Protein AF-I2Q8H8-F1 (afdb_monomer)

pLDDT: mean 79.89, std 13.64, range [33.59, 94.5]

Mean predicted aligned error: 16.13 Å

Solvent-accessible surface area (backbone atoms only — not comparable to full-atom values): 8724 Å² total; per-residue (Å²): 120,72,50,45,83,64,41,55,94,92,49,56,33,51,40,45,24,30,50,73,72,61,55,76,55,99,83,54,51,74,68,60,42,40,55,51,26,53,57,53,61,67,36,68,70,50,44,51,54,50,50,54,54,50,49,55,49,51,65,64,44,46,64,55,51,51,53,52,50,52,56,40,68,74,32,85,83,41,91,57,24,69,59,54,49,48,59,49,42,50,71,75,59,61,83,80,82,82,80,82,82,82,83,82,77,83,80,76,79,47,72,69,58,56,48,54,52,49,54,49,50,52,54,50,48,67,71,69,68,75,73,85,83,82,78,84,77,84,78,91,125

Foldseek 3Di:
DVQLVVDDPVAHSLLRVCVVVVHDDPPDDSVVSVVVSVVCCPPPVNVVVVVVVVVVCCVVCVVVVVVVLVVLCVDPPRPCNVVSVVVVCCVVPNPDDDDDDDDDDPPPPPVVNVVVVVVVVVVVCVVPVPDDPPDDDDDDD

Structure (mmCIF, N/CA/C/O backbone):
data_AF-I2Q8H8-F1
#
_entry.id   AF-I2Q8H8-F1
#
loop_
_atom_site.group_PDB
_atom_site.id
_atom_site.type_symbol
_atom_site.label_atom_id
_atom_site.label_alt_id
_atom_site.label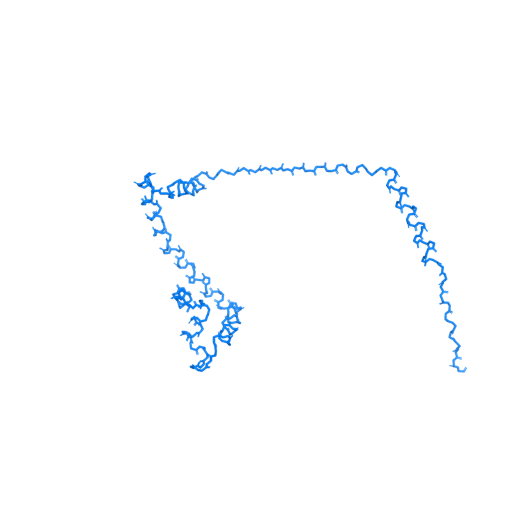_comp_id
_atom_site.label_asym_id
_atom_site.label_entity_id
_atom_site.label_seq_id
_atom_site.pdbx_PDB_ins_code
_atom_site.Cartn_x
_atom_site.Cartn_y
_atom_site.Cartn_z
_atom_site.occupancy
_atom_site.B_iso_or_equiv
_atom_site.auth_seq_id
_atom_site.auth_comp_id
_atom_site.auth_asym_id
_atom_site.auth_atom_id
_atom_site.pdbx_PDB_model_num
ATOM 1 N N . MET A 1 1 ? -13.111 -6.002 11.029 1.00 61.09 1 MET A N 1
ATOM 2 C CA . MET A 1 1 ? -12.040 -5.450 10.164 1.00 61.09 1 MET A CA 1
ATOM 3 C C . MET A 1 1 ? -12.537 -4.581 9.005 1.00 61.09 1 MET A C 1
ATOM 5 O O . MET A 1 1 ? -11.828 -3.649 8.658 1.00 61.09 1 MET A O 1
ATOM 9 N N . HIS A 1 2 ? -13.736 -4.786 8.434 1.00 73.06 2 HIS A N 1
ATOM 10 C CA . HIS A 1 2 ? -14.232 -3.948 7.318 1.00 73.06 2 HIS A CA 1
ATOM 11 C C . HIS A 1 2 ? -14.335 -2.443 7.616 1.00 73.06 2 HIS A C 1
ATOM 13 O O . HIS A 1 2 ? -14.109 -1.636 6.718 1.00 73.06 2 HIS A O 1
ATOM 19 N N . ALA A 1 3 ? -14.602 -2.058 8.869 1.00 78.25 3 ALA A N 1
ATOM 20 C CA . ALA A 1 3 ? -14.698 -0.653 9.266 1.00 78.25 3 ALA A CA 1
ATOM 21 C C . ALA A 1 3 ? -13.411 0.148 8.986 1.00 78.25 3 ALA A C 1
ATOM 23 O O . ALA A 1 3 ? -13.495 1.330 8.673 1.00 78.25 3 ALA A O 1
ATOM 24 N N . LEU A 1 4 ? -12.232 -0.490 9.022 1.00 83.06 4 LEU A N 1
ATOM 25 C CA . LEU A 1 4 ? -10.955 0.176 8.738 1.00 83.06 4 LEU A CA 1
ATOM 26 C C . LEU A 1 4 ? -10.904 0.747 7.310 1.00 83.06 4 LEU A C 1
ATOM 28 O O . LEU A 1 4 ? -10.397 1.844 7.102 1.00 83.06 4 LEU A O 1
ATOM 32 N N . PHE A 1 5 ? -11.471 0.029 6.338 1.00 82.50 5 PHE A N 1
ATOM 33 C CA . PHE A 1 5 ? -11.443 0.398 4.917 1.00 82.5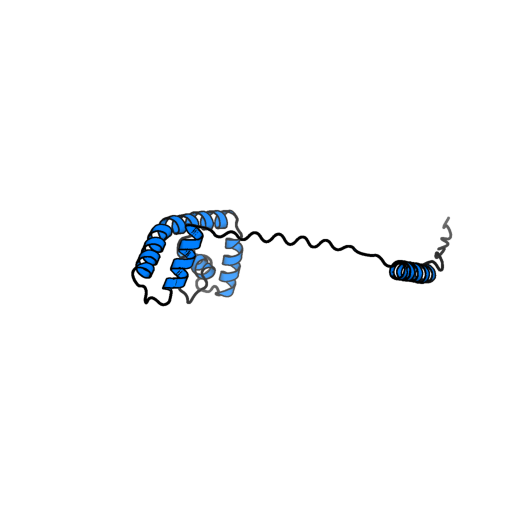0 5 PHE A CA 1
ATOM 34 C C . PHE A 1 5 ? -12.614 1.296 4.491 1.00 82.50 5 PHE A C 1
ATOM 36 O O . PHE A 1 5 ? -12.652 1.761 3.356 1.00 82.50 5 PHE A O 1
ATOM 43 N N . GLN A 1 6 ? -13.572 1.541 5.387 1.00 86.50 6 GLN A N 1
ATOM 44 C CA . GLN A 1 6 ? -14.783 2.331 5.128 1.00 86.50 6 GLN A CA 1
ATOM 45 C C . GLN A 1 6 ? -14.797 3.661 5.890 1.00 86.50 6 GLN A C 1
ATOM 47 O O . GLN A 1 6 ? -15.818 4.346 5.932 1.00 86.50 6 GLN A O 1
ATOM 52 N N . ALA A 1 7 ? -13.679 4.023 6.520 1.00 86.31 7 ALA A N 1
ATOM 53 C CA . ALA A 1 7 ? -13.611 5.215 7.342 1.00 86.31 7 ALA A CA 1
ATOM 54 C C . ALA A 1 7 ? -13.884 6.489 6.516 1.00 86.31 7 ALA A C 1
ATOM 56 O O . ALA A 1 7 ? -13.302 6.673 5.441 1.00 86.31 7 ALA A O 1
ATOM 57 N N . PRO A 1 8 ? -14.749 7.396 7.006 1.00 85.06 8 PRO A N 1
ATOM 58 C CA . PRO A 1 8 ? -15.000 8.663 6.339 1.00 85.06 8 PRO A CA 1
ATOM 59 C C . PRO A 1 8 ? -13.754 9.547 6.404 1.00 85.06 8 PRO A C 1
ATOM 61 O O . PRO A 1 8 ? -13.027 9.543 7.392 1.00 85.06 8 PRO A O 1
ATOM 64 N N . ARG A 1 9 ? -13.545 10.392 5.389 1.00 80.06 9 ARG A N 1
ATOM 65 C CA . ARG A 1 9 ? -12.372 11.286 5.299 1.00 80.06 9 ARG A CA 1
ATOM 66 C C . ARG A 1 9 ? -12.239 12.262 6.482 1.00 80.06 9 ARG A C 1
ATOM 68 O O . ARG A 1 9 ? -11.162 12.801 6.708 1.00 80.06 9 ARG A O 1
ATOM 75 N N . SER A 1 10 ? -13.323 12.496 7.221 1.00 82.38 10 SER A N 1
ATOM 76 C CA . SER A 1 10 ? -13.358 13.352 8.410 1.00 82.38 10 SER A CA 1
ATOM 77 C C . SER A 1 10 ? -12.795 12.695 9.675 1.00 82.38 10 SER A C 1
ATOM 79 O O . SER A 1 10 ? -12.530 13.405 10.643 1.00 82.38 10 SER A O 1
ATOM 81 N N . GLN A 1 11 ? -12.616 11.369 9.706 1.00 81.44 11 GLN A N 1
ATOM 82 C CA . GLN A 1 11 ? -12.122 10.641 10.878 1.00 81.44 11 GLN A CA 1
ATOM 83 C C . GLN A 1 11 ? -10.948 9.730 10.504 1.00 81.44 11 GLN A C 1
ATOM 85 O O . GLN A 1 11 ? -10.911 9.140 9.429 1.00 81.44 11 GLN A O 1
ATOM 90 N N . GLY A 1 12 ? -9.978 9.591 11.412 1.00 85.06 12 GLY A N 1
ATOM 91 C CA . GLY A 1 12 ? -8.872 8.652 11.219 1.00 85.06 12 GLY A CA 1
ATOM 92 C C . GLY A 1 12 ? -9.377 7.208 11.156 1.00 85.06 12 GLY A C 1
ATOM 93 O O . GLY A 1 12 ? -10.216 6.814 11.965 1.00 85.06 12 GLY A O 1
ATOM 94 N N . ALA A 1 13 ? -8.848 6.404 10.231 1.00 87.81 13 ALA A N 1
ATOM 95 C CA . ALA A 1 13 ? -9.334 5.042 9.994 1.00 87.81 13 ALA A CA 1
ATOM 96 C C . ALA A 1 13 ? -9.274 4.145 11.239 1.00 87.81 13 ALA A C 1
ATOM 98 O O . ALA A 1 13 ? -10.240 3.448 11.543 1.00 87.81 13 ALA A O 1
ATOM 99 N N . GLY A 1 14 ? -8.183 4.226 12.008 1.00 87.81 14 GLY A N 1
ATOM 100 C CA . GLY A 1 14 ? -8.048 3.496 13.271 1.00 87.81 14 GLY A CA 1
ATOM 101 C C . GLY A 1 14 ? -9.047 3.957 14.335 1.00 87.81 14 GLY A C 1
ATOM 102 O O . GLY A 1 14 ? -9.620 3.128 15.032 1.00 87.81 14 GLY A O 1
ATOM 103 N N . LEU A 1 15 ? -9.322 5.263 14.411 1.00 90.06 15 LEU A N 1
ATOM 104 C CA . LEU A 1 15 ? -10.302 5.827 15.343 1.00 90.06 15 LEU A CA 1
ATOM 105 C C . LEU A 1 15 ? -11.717 5.338 15.018 1.00 90.06 15 LEU A C 1
ATOM 107 O O . LEU A 1 15 ? -12.453 4.901 15.902 1.00 90.06 15 LEU A O 1
ATOM 111 N N . PHE A 1 16 ? -12.084 5.401 13.738 1.00 89.56 16 PHE A N 1
ATOM 112 C CA . PHE A 1 16 ? -13.377 4.939 13.256 1.00 89.56 16 PHE A CA 1
ATOM 113 C C . PHE A 1 16 ? -13.539 3.432 13.474 1.00 89.56 16 PHE A C 1
ATOM 115 O O . PHE A 1 16 ? -14.563 2.998 13.992 1.00 89.56 16 PHE A O 1
ATOM 122 N N . ALA A 1 17 ? -12.509 2.643 13.158 1.00 89.88 17 ALA A N 1
ATOM 123 C CA . ALA A 1 17 ? -12.516 1.202 13.374 1.00 89.88 17 ALA A CA 1
ATOM 124 C C . ALA A 1 17 ? -12.611 0.834 14.861 1.00 89.88 17 ALA A C 1
ATOM 126 O O . ALA A 1 17 ? -13.397 -0.043 15.208 1.00 89.88 17 ALA A O 1
ATOM 127 N N . ALA A 1 18 ? -11.871 1.519 15.739 1.00 89.75 18 ALA A N 1
ATOM 128 C CA . ALA A 1 18 ? -11.933 1.296 17.181 1.00 89.75 18 ALA A CA 1
ATOM 129 C C . ALA A 1 18 ? -13.327 1.619 17.736 1.00 89.75 18 ALA A C 1
ATOM 131 O O . ALA A 1 18 ? -13.907 0.804 18.450 1.00 89.75 18 ALA A O 1
ATOM 132 N N . ARG A 1 19 ? -13.919 2.749 17.330 1.00 88.38 19 ARG A N 1
ATOM 133 C CA . ARG A 1 19 ? -15.285 3.120 17.721 1.00 88.38 19 ARG A CA 1
ATOM 134 C C . ARG A 1 19 ? -16.324 2.128 17.193 1.00 88.38 19 ARG A C 1
ATOM 136 O O . ARG A 1 19 ? -17.211 1.724 17.935 1.00 88.38 19 ARG A O 1
ATOM 143 N N . ALA A 1 20 ? -16.206 1.713 15.933 1.00 88.44 20 ALA A N 1
ATOM 144 C CA . ALA A 1 20 ? -17.105 0.736 15.321 1.00 88.44 20 ALA A CA 1
ATOM 145 C C . ALA A 1 20 ? -16.980 -0.659 15.955 1.00 88.44 20 ALA A C 1
ATOM 147 O O . ALA A 1 20 ? -17.959 -1.395 16.016 1.00 88.44 20 ALA A O 1
ATOM 148 N N . ALA A 1 21 ? -15.793 -1.015 16.450 1.00 87.44 21 ALA A N 1
ATOM 149 C CA . ALA A 1 21 ? -15.553 -2.244 17.200 1.00 87.44 21 ALA A CA 1
ATOM 150 C C . ALA A 1 21 ? -15.999 -2.157 18.675 1.00 87.44 21 ALA A C 1
ATOM 152 O O . ALA A 1 21 ? -15.856 -3.131 19.406 1.00 87.44 21 ALA A O 1
ATOM 153 N N . GLY A 1 22 ? -16.555 -1.018 19.107 1.00 88.62 22 GLY A N 1
ATOM 154 C CA . GLY A 1 22 ? -17.065 -0.826 20.465 1.00 88.62 22 GLY A CA 1
ATOM 155 C C . GLY A 1 22 ? -15.992 -0.491 21.499 1.00 88.62 22 GLY A C 1
ATOM 156 O O . GLY A 1 22 ? -16.254 -0.593 22.695 1.00 88.62 22 GLY A O 1
ATOM 157 N N . TYR A 1 23 ? -14.789 -0.091 21.074 1.00 84.50 23 TYR A N 1
ATOM 158 C CA . TYR A 1 23 ? -13.777 0.398 22.004 1.00 84.50 23 TYR A CA 1
ATOM 159 C C . TYR A 1 23 ? -14.133 1.805 22.493 1.00 84.50 23 TYR A C 1
ATOM 161 O O . TYR A 1 23 ? -14.474 2.692 21.705 1.00 84.50 23 TYR A O 1
ATOM 169 N N . GLY A 1 24 ? -14.006 1.993 23.809 1.00 80.25 24 GLY A N 1
ATOM 170 C CA . GLY A 1 24 ? -14.308 3.228 24.530 1.00 80.25 24 GLY A CA 1
ATOM 171 C C . GLY A 1 24 ? -15.783 3.418 24.883 1.00 80.25 24 GLY A C 1
ATOM 172 O O . GLY A 1 24 ? -16.658 2.624 24.559 1.00 80.25 24 GLY A O 1
ATOM 173 N N . THR A 1 25 ? -16.047 4.502 25.599 1.00 81.38 25 THR A N 1
ATOM 174 C CA . THR A 1 25 ? -17.379 4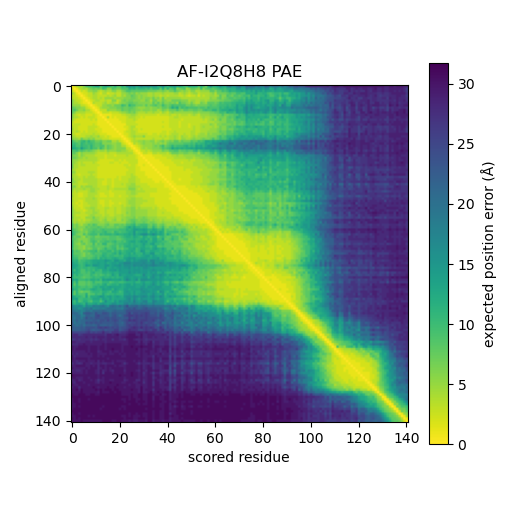.944 26.030 1.00 81.38 25 THR A CA 1
ATOM 175 C C . THR A 1 25 ? -17.849 6.135 25.185 1.00 81.38 25 THR A C 1
ATOM 177 O O . THR A 1 25 ? -17.016 6.805 24.571 1.00 81.38 25 THR A O 1
ATOM 180 N N . PRO A 1 26 ? -19.149 6.493 25.190 1.00 76.00 26 PRO A N 1
ATOM 181 C CA . PRO A 1 26 ? -19.642 7.701 24.511 1.00 76.00 26 PRO A CA 1
ATOM 182 C C . PRO A 1 26 ? -18.957 9.003 24.962 1.00 76.00 26 PRO A C 1
ATOM 184 O O . PRO A 1 26 ? -18.977 9.999 24.248 1.00 76.00 26 PRO A O 1
ATOM 187 N N . THR A 1 27 ? -18.339 8.988 26.144 1.00 82.12 27 THR A N 1
ATOM 188 C CA . THR A 1 27 ? -17.590 10.100 26.740 1.00 82.12 27 THR A CA 1
ATOM 189 C C . THR A 1 27 ? -16.088 10.056 26.450 1.00 82.12 27 THR A C 1
ATOM 191 O O . THR A 1 27 ? -15.365 10.983 26.810 1.00 82.12 27 THR A O 1
ATOM 194 N N . SER A 1 28 ? -15.590 8.983 25.829 1.00 83.38 28 SER A N 1
ATOM 195 C CA . SER A 1 28 ? -14.166 8.824 25.541 1.00 83.38 28 SER A CA 1
ATOM 196 C C . SER A 1 28 ? -13.704 9.834 24.494 1.00 83.38 28 SER A C 1
ATOM 198 O O . SER A 1 28 ? -14.339 10.019 23.454 1.00 83.38 28 SER A O 1
ATOM 200 N N . SER A 1 29 ? -12.569 10.482 24.760 1.00 88.62 29 SER A N 1
ATOM 201 C CA . SER A 1 29 ? -12.002 11.461 23.837 1.00 88.62 29 SER A CA 1
ATOM 202 C C . SER A 1 29 ? -11.445 10.782 22.583 1.00 88.62 29 SER A C 1
ATOM 204 O O . SER A 1 29 ? -11.047 9.616 22.588 1.00 88.62 29 SER A O 1
ATOM 206 N N . ASN A 1 30 ? -11.359 11.532 21.482 1.00 87.31 30 ASN A N 1
ATOM 207 C CA . ASN A 1 30 ? -10.729 11.017 20.264 1.00 87.31 30 ASN A CA 1
ATOM 208 C C . ASN A 1 30 ? -9.247 10.658 20.488 1.00 87.31 30 ASN A C 1
ATOM 210 O O . ASN A 1 30 ? -8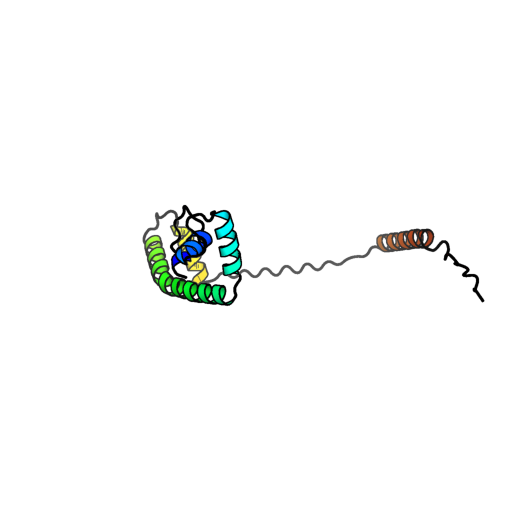.729 9.782 19.804 1.00 87.31 30 ASN A O 1
ATOM 214 N N . ASN A 1 31 ? -8.575 11.309 21.445 1.00 89.31 31 ASN A N 1
ATOM 215 C CA . ASN A 1 31 ? -7.165 11.059 21.733 1.00 89.31 31 ASN A CA 1
ATOM 216 C C . ASN A 1 31 ? -6.945 9.747 22.506 1.00 89.31 31 ASN A C 1
ATOM 218 O O . ASN A 1 31 ? -5.994 9.024 22.243 1.00 89.31 31 ASN A O 1
ATOM 222 N N . SER A 1 32 ? -7.834 9.383 23.436 1.00 89.19 32 SER A N 1
ATOM 223 C CA . SER A 1 32 ? -7.710 8.086 24.117 1.00 89.19 32 SER A CA 1
ATOM 224 C C . SER A 1 32 ? -7.985 6.926 23.157 1.00 89.19 32 SER A C 1
ATOM 226 O O . SER A 1 32 ? -7.261 5.932 23.150 1.00 89.19 32 SER A O 1
ATOM 228 N N . LEU A 1 33 ? -8.987 7.081 22.289 1.00 90.44 33 LEU A N 1
ATOM 229 C CA . LEU A 1 33 ? -9.331 6.085 21.276 1.00 90.44 33 LEU A CA 1
ATOM 230 C C . LEU A 1 33 ? -8.244 5.907 20.208 1.00 90.44 33 LEU A C 1
ATOM 232 O O . LEU A 1 33 ? -8.041 4.787 19.744 1.00 90.44 33 LEU A O 1
ATOM 236 N N . SER A 1 34 ? -7.533 6.969 19.815 1.00 90.00 34 SER A N 1
ATOM 237 C CA . SER A 1 34 ? -6.431 6.853 18.851 1.00 90.00 34 SER A CA 1
ATOM 238 C C . SER A 1 34 ? -5.250 6.065 19.424 1.00 90.00 34 SER A C 1
ATOM 240 O O . SER A 1 34 ? -4.689 5.226 18.720 1.00 90.00 34 SER A O 1
ATOM 242 N N . VAL A 1 35 ? -4.917 6.266 20.703 1.00 91.44 35 VAL A N 1
ATOM 243 C CA . VAL A 1 35 ? -3.872 5.497 21.400 1.00 91.44 35 VAL A CA 1
ATOM 244 C C . VAL A 1 35 ? -4.261 4.021 21.509 1.00 91.44 35 VAL A C 1
ATOM 246 O O . VAL A 1 35 ? -3.446 3.150 21.212 1.00 91.44 35 VAL A O 1
ATOM 249 N N . MET A 1 36 ? -5.518 3.721 21.851 1.00 89.88 36 MET A N 1
ATOM 250 C CA . MET A 1 36 ? -6.016 2.339 21.879 1.00 89.88 36 MET A CA 1
ATOM 251 C C . MET A 1 36 ? -5.979 1.694 20.490 1.00 89.88 36 MET A C 1
ATOM 253 O O . MET A 1 36 ? -5.496 0.575 20.339 1.00 89.88 36 MET A O 1
ATOM 257 N N . ALA A 1 37 ? -6.433 2.409 19.457 1.00 90.75 37 ALA A N 1
ATOM 258 C CA . ALA A 1 37 ? -6.387 1.925 18.081 1.00 90.75 37 ALA A CA 1
ATOM 259 C C . ALA A 1 37 ? -4.950 1.622 17.632 1.00 90.75 37 ALA A C 1
ATOM 261 O O . ALA A 1 37 ? -4.710 0.616 16.963 1.00 90.75 37 ALA A O 1
ATOM 262 N N . TYR A 1 38 ? -3.991 2.466 18.023 1.00 91.50 38 TYR A N 1
ATOM 263 C CA . TYR A 1 38 ? -2.572 2.243 17.764 1.00 91.50 38 TYR A CA 1
ATOM 264 C C . TYR A 1 38 ? -2.077 0.954 18.427 1.00 91.50 38 TYR A C 1
ATOM 266 O O . TYR A 1 38 ? -1.476 0.125 17.750 1.00 91.50 38 TYR A O 1
ATOM 274 N N . GLN A 1 39 ? -2.382 0.741 19.709 1.00 91.00 39 GLN A N 1
ATOM 275 C CA . GLN A 1 39 ? -1.999 -0.480 20.427 1.00 91.00 39 GLN A CA 1
ATOM 276 C C . GLN A 1 39 ? -2.595 -1.738 19.780 1.00 91.00 39 GLN A C 1
ATOM 278 O O . GLN A 1 39 ? -1.870 -2.692 19.514 1.00 91.00 39 GLN A O 1
ATOM 283 N N . ILE A 1 40 ? -3.887 -1.711 19.441 1.00 90.56 40 ILE A N 1
ATOM 284 C CA . ILE A 1 40 ? -4.583 -2.828 18.779 1.00 90.56 40 ILE A CA 1
ATOM 285 C C . ILE A 1 40 ? -3.959 -3.132 17.409 1.00 90.56 40 ILE A C 1
ATOM 287 O O . ILE A 1 40 ? -3.817 -4.291 17.035 1.00 90.56 40 ILE A O 1
ATOM 291 N N . SER A 1 41 ? -3.533 -2.104 16.672 1.00 89.69 41 SER A N 1
ATOM 292 C CA . SER A 1 41 ? -2.911 -2.269 15.348 1.00 89.69 41 SER A CA 1
ATOM 293 C C . SER A 1 41 ? -1.532 -2.945 15.394 1.00 89.69 41 SER A C 1
ATOM 295 O O . SER A 1 41 ? -1.041 -3.399 14.360 1.00 89.69 41 SER A O 1
ATOM 297 N N . HIS A 1 42 ? -0.901 -3.018 16.569 1.00 91.81 42 HIS A N 1
ATOM 298 C CA . HIS A 1 42 ? 0.375 -3.712 16.769 1.00 91.81 42 HIS A CA 1
ATOM 299 C C . HIS A 1 42 ? 0.209 -5.174 17.205 1.00 91.81 42 HIS A C 1
ATOM 301 O O . HIS A 1 42 ? 1.206 -5.886 17.297 1.00 91.81 42 HIS A O 1
ATOM 307 N N . ASP A 1 43 ? -1.018 -5.648 17.443 1.00 93.69 43 ASP A N 1
ATOM 308 C CA . ASP A 1 43 ? -1.261 -7.066 17.708 1.00 93.69 43 ASP A CA 1
ATOM 309 C C . ASP A 1 43 ? -1.031 -7.882 16.416 1.00 93.69 43 ASP A C 1
ATOM 311 O O . ASP A 1 43 ? -1.663 -7.602 15.388 1.00 93.69 43 ASP A O 1
ATOM 315 N N . PRO A 1 44 ? -0.166 -8.916 16.432 1.00 94.50 44 PRO A N 1
ATOM 316 C CA . PRO A 1 44 ? 0.100 -9.741 15.256 1.00 94.50 44 PRO A CA 1
ATOM 317 C C . PRO A 1 44 ? -1.158 -10.414 14.686 1.00 94.50 44 PRO A C 1
ATOM 319 O O . PRO A 1 44 ? -1.258 -10.589 13.472 1.00 94.50 44 PRO A O 1
ATOM 322 N N . LYS A 1 45 ? -2.155 -10.752 15.514 1.00 93.50 45 LYS A N 1
ATOM 323 C CA . LYS A 1 45 ? -3.429 -11.325 15.042 1.00 93.50 45 LYS A CA 1
ATOM 324 C C . LYS A 1 45 ? -4.243 -10.304 14.256 1.00 93.50 45 LYS A C 1
ATOM 326 O O . LYS A 1 45 ? -4.849 -10.636 13.238 1.00 93.50 45 LYS A O 1
ATOM 331 N N . VAL A 1 46 ? -4.241 -9.054 14.715 1.00 91.75 46 VAL A N 1
ATOM 332 C CA . VAL A 1 46 ? -4.907 -7.938 14.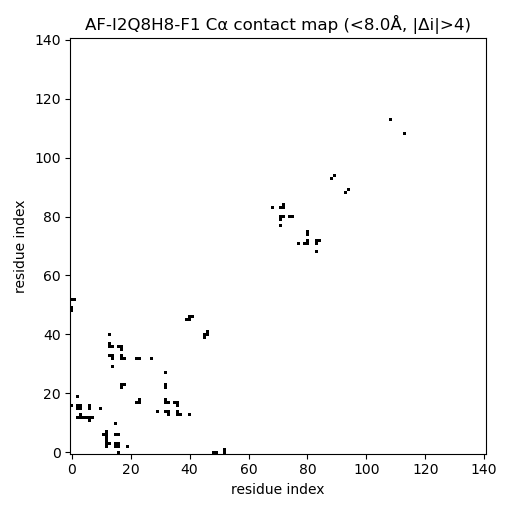037 1.00 91.75 46 VAL A CA 1
ATOM 333 C C . VAL A 1 46 ? -4.215 -7.640 12.713 1.00 91.75 46 VAL A C 1
ATOM 335 O O . VAL A 1 46 ? -4.892 -7.502 11.697 1.00 91.75 46 VAL A O 1
ATOM 338 N N . GLN A 1 47 ? -2.883 -7.616 12.689 1.00 92.75 47 GLN A N 1
ATOM 339 C CA . GLN A 1 47 ? -2.116 -7.417 11.459 1.00 92.75 47 GLN A CA 1
ATOM 340 C C . GLN A 1 47 ? -2.364 -8.528 10.437 1.00 92.75 47 GLN A C 1
ATOM 342 O O . GLN A 1 47 ? -2.602 -8.229 9.267 1.00 92.75 47 GLN A O 1
ATOM 347 N N . ALA A 1 48 ? -2.385 -9.791 10.875 1.00 93.06 48 ALA A N 1
ATOM 348 C CA . ALA A 1 48 ? -2.699 -10.924 10.009 1.00 93.06 48 ALA A CA 1
ATOM 349 C C . ALA A 1 48 ? -4.104 -10.794 9.394 1.00 93.06 48 ALA A C 1
ATOM 351 O O . ALA A 1 48 ? -4.265 -10.928 8.183 1.00 93.06 48 ALA A O 1
ATOM 352 N N . ALA A 1 49 ? -5.105 -10.432 10.202 1.00 91.00 49 ALA A N 1
ATOM 353 C CA . ALA A 1 49 ? -6.466 -10.215 9.717 1.00 91.00 49 ALA A CA 1
ATOM 354 C C . ALA A 1 49 ? -6.574 -9.009 8.760 1.00 91.00 49 ALA A C 1
ATOM 356 O O . ALA A 1 49 ? -7.322 -9.052 7.784 1.00 91.00 49 ALA A O 1
ATOM 357 N N . ILE A 1 50 ? -5.826 -7.926 9.005 1.00 89.75 50 ILE A N 1
ATOM 358 C CA . ILE A 1 50 ? -5.753 -6.783 8.080 1.00 89.75 50 ILE A CA 1
ATOM 359 C C . ILE A 1 50 ? -5.122 -7.214 6.754 1.00 89.75 50 ILE A C 1
ATOM 361 O O . ILE A 1 50 ? -5.625 -6.824 5.699 1.00 89.75 50 ILE A O 1
ATOM 365 N N . ALA A 1 51 ? -4.054 -8.012 6.789 1.00 90.62 51 ALA A N 1
ATOM 366 C CA . ALA A 1 51 ? -3.374 -8.497 5.593 1.00 90.62 51 ALA A CA 1
ATOM 367 C C . ALA A 1 51 ? -4.289 -9.387 4.741 1.00 90.62 51 ALA A C 1
ATOM 369 O O . ALA A 1 51 ? -4.406 -9.159 3.538 1.00 90.62 51 ALA A O 1
ATOM 370 N N . GLU A 1 52 ? -5.001 -10.326 5.366 1.00 91.69 52 GLU A N 1
ATOM 371 C CA . GLU A 1 52 ? -5.964 -11.199 4.689 1.00 91.69 52 GLU A CA 1
ATOM 372 C C . GLU A 1 52 ? -7.063 -10.389 3.984 1.00 91.69 52 GLU A C 1
ATOM 374 O O . GLU A 1 52 ? -7.292 -10.541 2.781 1.00 91.69 52 GLU A O 1
ATOM 379 N N . VAL A 1 53 ? -7.703 -9.462 4.703 1.00 89.00 53 VAL A N 1
ATOM 380 C CA . VAL A 1 53 ? -8.760 -8.613 4.131 1.00 89.00 53 VAL A CA 1
ATOM 381 C C . VAL A 1 53 ? -8.201 -7.697 3.037 1.00 89.00 53 VAL A C 1
ATOM 383 O O . VAL A 1 53 ? -8.831 -7.518 1.995 1.00 89.00 53 VAL A O 1
ATOM 386 N N . SER A 1 54 ? -6.999 -7.146 3.220 1.00 86.94 54 SER A N 1
ATOM 387 C CA . SER A 1 54 ? -6.337 -6.331 2.191 1.00 86.94 54 SER A CA 1
ATOM 388 C C . SER A 1 54 ? -6.076 -7.138 0.920 1.00 86.94 54 SER A C 1
ATOM 390 O O . SER A 1 54 ? -6.287 -6.637 -0.184 1.00 86.94 54 SER A O 1
ATOM 392 N N . GLN A 1 55 ? -5.674 -8.402 1.053 1.00 87.44 55 GLN A N 1
ATOM 393 C CA . GLN A 1 55 ? -5.451 -9.290 -0.082 1.00 87.44 55 GLN A CA 1
ATOM 394 C C . GLN A 1 55 ? -6.753 -9.579 -0.842 1.00 87.44 55 GLN A C 1
ATOM 396 O O . GLN A 1 55 ? -6.748 -9.568 -2.073 1.00 87.44 55 GLN A O 1
ATOM 401 N N . GLN A 1 56 ? -7.880 -9.742 -0.141 1.00 86.06 56 GLN A N 1
ATOM 402 C CA . GLN A 1 56 ? -9.204 -9.870 -0.768 1.00 86.06 56 GLN A CA 1
ATOM 403 C C . GLN A 1 56 ? -9.602 -8.605 -1.549 1.00 86.06 56 GLN A C 1
ATOM 405 O O . GLN A 1 56 ? -10.160 -8.684 -2.647 1.00 86.06 56 GLN A O 1
ATOM 410 N N . TYR A 1 57 ? -9.285 -7.416 -1.030 1.00 83.50 57 TYR A N 1
ATOM 411 C CA . TYR A 1 57 ? -9.494 -6.178 -1.783 1.00 83.50 57 TYR A CA 1
ATOM 412 C C . TYR A 1 57 ? -8.600 -6.109 -3.022 1.00 83.50 57 TYR A C 1
ATOM 414 O O . TYR A 1 57 ? -9.072 -5.709 -4.080 1.00 83.50 57 TYR A O 1
ATOM 422 N N . LEU A 1 58 ? -7.339 -6.535 -2.944 1.00 81.19 58 LEU A N 1
ATOM 423 C CA . LEU A 1 58 ? -6.441 -6.528 -4.103 1.00 81.19 58 LEU A CA 1
ATOM 424 C C . LEU A 1 58 ? -6.917 -7.470 -5.218 1.00 81.19 58 LEU A C 1
ATOM 426 O O . LEU A 1 58 ? -6.900 -7.084 -6.389 1.00 81.19 58 LEU A O 1
ATOM 430 N N . THR A 1 59 ? -7.386 -8.673 -4.876 1.00 80.25 59 THR A N 1
ATOM 431 C CA . THR A 1 59 ? -7.900 -9.627 -5.873 1.00 80.25 59 THR A CA 1
ATOM 432 C C . THR A 1 59 ? -9.179 -9.123 -6.542 1.00 80.25 59 THR A C 1
ATOM 434 O O . THR A 1 59 ? -9.330 -9.256 -7.756 1.00 80.25 59 THR A O 1
ATOM 437 N N . THR A 1 60 ? -10.077 -8.484 -5.789 1.00 82.94 60 THR A N 1
ATOM 438 C CA . THR A 1 60 ? -11.341 -7.950 -6.328 1.00 82.94 60 THR A CA 1
ATOM 439 C C . THR A 1 60 ? -11.178 -6.623 -7.074 1.00 82.94 60 THR A C 1
ATOM 441 O O . THR A 1 60 ? -11.861 -6.387 -8.076 1.00 82.94 60 THR A O 1
ATOM 444 N N . LEU A 1 61 ? -10.255 -5.759 -6.642 1.00 83.00 61 LEU A N 1
ATOM 445 C CA . LEU A 1 61 ? -9.979 -4.475 -7.290 1.00 83.00 61 LEU A CA 1
ATOM 446 C C . LEU A 1 61 ? -9.171 -4.622 -8.580 1.00 83.00 61 LEU A C 1
ATOM 448 O O . LEU A 1 61 ? -9.278 -3.751 -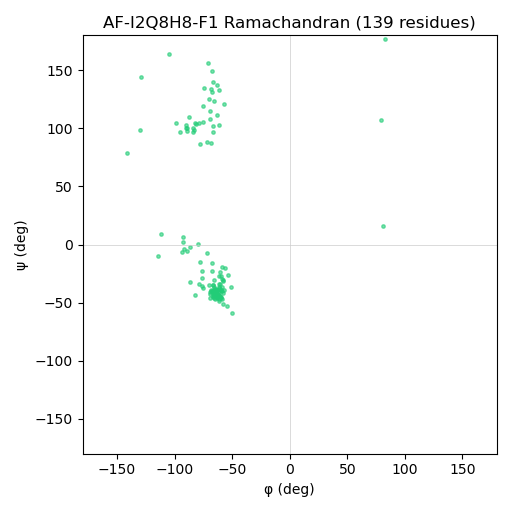9.442 1.00 83.00 61 LEU A O 1
ATOM 452 N N . GLY A 1 62 ? -8.418 -5.711 -8.757 1.00 81.62 62 GLY A N 1
ATOM 453 C CA . GLY A 1 62 ? -7.614 -5.958 -9.959 1.00 81.62 62 GLY A CA 1
ATOM 454 C C . GLY A 1 62 ? -8.406 -5.790 -11.266 1.00 81.62 62 GLY A C 1
ATOM 455 O O . GLY A 1 62 ? -8.078 -4.908 -12.063 1.00 81.62 62 GLY A O 1
ATOM 456 N N . PRO A 1 63 ? -9.501 -6.543 -11.487 1.00 84.81 63 PRO A N 1
ATOM 457 C CA . PRO A 1 63 ? -10.324 -6.397 -12.690 1.00 84.81 63 PRO A CA 1
ATOM 458 C C . PRO A 1 63 ? -10.950 -5.003 -12.850 1.00 84.81 63 PRO A C 1
ATOM 460 O O . PRO A 1 63 ? -11.108 -4.513 -13.969 1.00 84.81 63 PRO A O 1
ATOM 463 N N . VAL A 1 64 ? -11.312 -4.341 -11.746 1.00 87.00 64 VAL A N 1
ATOM 464 C CA . VAL A 1 64 ? -11.857 -2.972 -11.769 1.00 87.00 64 VAL A CA 1
ATOM 465 C C . VAL A 1 64 ? -10.793 -1.979 -12.239 1.00 87.00 64 VAL A C 1
ATOM 467 O O . VAL A 1 64 ? -11.076 -1.152 -13.106 1.00 87.00 64 VAL A O 1
ATOM 470 N N . ALA A 1 65 ? -9.569 -2.096 -11.722 1.00 85.19 65 ALA A N 1
ATOM 471 C CA . ALA A 1 65 ? -8.436 -1.267 -12.107 1.00 85.19 65 ALA A CA 1
ATOM 472 C C . ALA A 1 65 ? -8.075 -1.460 -13.586 1.00 85.19 65 ALA A C 1
ATOM 474 O O . ALA A 1 65 ? -7.911 -0.477 -14.305 1.00 85.19 65 ALA A O 1
ATOM 475 N N . VAL A 1 66 ? -8.046 -2.706 -14.075 1.00 86.12 66 VAL A N 1
ATOM 476 C CA . VAL A 1 66 ? -7.798 -3.006 -15.497 1.00 86.12 66 VAL A CA 1
ATOM 477 C C . VAL A 1 66 ? -8.861 -2.369 -16.393 1.00 86.12 66 VAL A C 1
ATOM 479 O O . VAL A 1 66 ? -8.517 -1.719 -17.378 1.00 86.12 66 VAL A O 1
ATOM 482 N N . ARG A 1 67 ? -10.150 -2.462 -16.034 1.00 88.50 67 ARG A N 1
ATOM 483 C CA . ARG A 1 67 ? -11.228 -1.800 -16.793 1.00 88.50 67 ARG A CA 1
ATOM 484 C C . ARG A 1 67 ? -11.103 -0.276 -16.795 1.00 88.50 67 ARG A C 1
ATOM 486 O O . ARG A 1 67 ? -11.367 0.353 -17.817 1.00 88.50 67 ARG A O 1
ATOM 493 N N . ALA A 1 68 ? -10.710 0.322 -15.671 1.00 88.56 68 ALA A N 1
ATOM 494 C CA . ALA A 1 68 ? -10.483 1.762 -15.586 1.00 88.56 68 ALA A CA 1
ATOM 495 C C . ALA A 1 68 ? -9.308 2.199 -16.475 1.00 88.56 68 ALA A C 1
ATOM 497 O O . ALA A 1 68 ? -9.439 3.171 -17.217 1.00 88.56 68 ALA A O 1
ATOM 498 N N . MET A 1 69 ? -8.204 1.446 -16.468 1.00 88.19 69 MET A N 1
ATOM 499 C CA . MET A 1 69 ? -7.056 1.696 -17.345 1.00 88.19 69 MET A CA 1
ATOM 500 C C . MET A 1 69 ? -7.428 1.547 -18.824 1.00 88.19 69 MET A C 1
ATOM 502 O O . MET A 1 69 ? -7.106 2.428 -19.616 1.00 88.19 69 MET A O 1
ATOM 506 N N . ALA A 1 70 ? -8.177 0.502 -19.193 1.00 88.75 70 ALA A N 1
ATOM 507 C CA . ALA A 1 70 ? -8.654 0.305 -20.562 1.00 88.75 70 ALA A CA 1
ATOM 508 C C . ALA A 1 70 ? -9.528 1.474 -21.047 1.00 88.75 70 ALA A C 1
ATOM 510 O O . ALA A 1 70 ? -9.394 1.921 -22.183 1.00 88.75 70 ALA A O 1
ATOM 511 N N . ARG A 1 71 ? -10.381 2.028 -20.173 1.00 91.94 71 ARG A N 1
ATOM 512 C CA . ARG A 1 71 ? -11.195 3.211 -20.493 1.00 91.94 71 ARG A CA 1
ATOM 513 C C . ARG A 1 71 ? -10.341 4.453 -20.751 1.00 91.94 71 ARG A C 1
ATOM 515 O O . ARG A 1 71 ? -10.663 5.216 -21.655 1.00 91.94 71 ARG A O 1
ATOM 522 N N . VAL A 1 72 ? -9.279 4.659 -19.971 1.00 92.25 72 VAL A N 1
ATOM 523 C CA . VAL A 1 72 ? -8.346 5.778 -20.182 1.00 92.25 72 VAL A CA 1
ATOM 524 C C . VAL A 1 72 ? -7.583 5.603 -21.494 1.00 92.25 72 VAL A C 1
ATOM 526 O O . VAL A 1 72 ? -7.478 6.558 -22.252 1.00 92.25 72 VAL A O 1
ATOM 529 N N . LEU A 1 73 ? -7.118 4.390 -21.801 1.00 90.12 73 LEU A N 1
ATOM 530 C CA . LEU A 1 73 ? -6.415 4.090 -23.055 1.00 90.12 73 LEU A CA 1
ATOM 531 C C . LEU A 1 73 ? -7.316 4.176 -24.296 1.00 90.12 73 LEU A C 1
ATOM 533 O O . LEU A 1 73 ? -6.824 4.406 -25.393 1.00 90.12 73 LEU A O 1
ATOM 537 N N . GLY A 1 74 ? -8.633 4.038 -24.140 1.00 91.56 74 GLY A N 1
ATOM 538 C CA . GLY A 1 74 ? -9.593 4.293 -25.216 1.00 91.56 74 GLY A CA 1
ATOM 539 C C . GLY A 1 74 ? -9.768 5.777 -25.572 1.00 91.56 74 GLY A C 1
ATOM 540 O O . GLY A 1 74 ? -10.466 6.077 -26.535 1.00 91.56 74 GLY A O 1
ATOM 541 N N . ASN A 1 75 ? -9.176 6.704 -24.807 1.00 93.56 75 ASN A N 1
ATOM 542 C CA . ASN A 1 75 ? -9.257 8.145 -25.036 1.00 93.56 75 ASN A CA 1
ATOM 543 C C . ASN A 1 75 ? -7.856 8.777 -25.011 1.00 93.56 75 ASN A C 1
ATOM 545 O O . ASN A 1 75 ? -7.318 9.103 -23.951 1.00 93.56 75 ASN A O 1
ATOM 549 N N . ASP A 1 76 ? -7.300 8.999 -26.198 1.00 89.19 76 ASP A N 1
ATOM 550 C CA . ASP A 1 76 ? -5.987 9.613 -26.428 1.00 89.19 76 ASP A CA 1
ATOM 551 C C . ASP A 1 76 ? -5.865 11.049 -25.886 1.00 89.19 76 ASP A C 1
ATOM 553 O O . ASP A 1 76 ? -4.771 11.504 -25.558 1.00 89.19 76 ASP A O 1
ATOM 557 N N . LYS A 1 77 ? -6.988 11.755 -25.719 1.00 93.56 77 LYS A N 1
ATOM 558 C CA . LYS A 1 77 ? -7.044 13.112 -25.151 1.00 93.56 77 LYS A CA 1
ATOM 559 C C . LYS A 1 77 ? -7.139 13.138 -23.628 1.00 93.56 77 LYS A C 1
ATOM 561 O O . LYS A 1 77 ? -7.195 14.217 -23.034 1.00 93.56 77 LYS A O 1
ATOM 566 N N . HIS A 1 78 ? -7.198 11.986 -22.962 1.00 94.06 78 HIS A N 1
ATOM 567 C CA . HIS A 1 78 ? -7.252 11.956 -21.507 1.00 94.06 78 HIS A CA 1
ATOM 568 C C . HIS A 1 78 ? -5.925 12.453 -20.915 1.00 94.06 78 HIS A C 1
ATOM 570 O O . HIS A 1 78 ? -4.857 11.965 -21.272 1.00 94.06 78 HIS A O 1
ATOM 576 N N . ARG A 1 79 ? -5.981 13.384 -19.952 1.00 93.56 79 ARG A N 1
ATOM 577 C CA . ARG A 1 79 ? -4.785 13.989 -19.327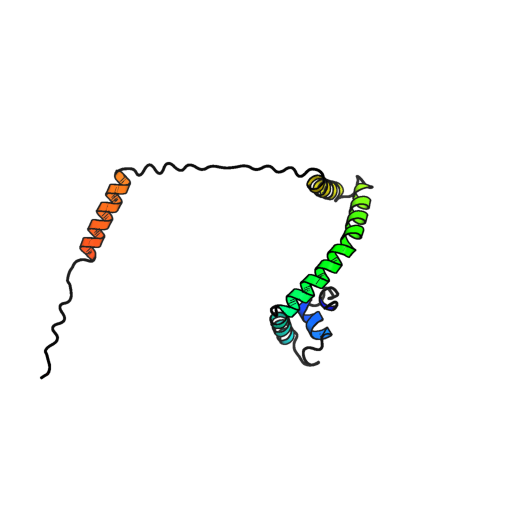 1.00 93.56 79 ARG A CA 1
ATOM 578 C C . ARG A 1 79 ? -3.778 12.950 -18.820 1.00 93.56 79 ARG A C 1
ATOM 580 O O . ARG A 1 79 ? -2.575 13.146 -18.917 1.00 93.56 79 ARG A O 1
ATOM 587 N N . GLU A 1 80 ? -4.283 11.838 -18.291 1.00 92.38 80 GLU A N 1
ATOM 588 C CA . GLU A 1 80 ? -3.470 10.757 -17.717 1.00 92.38 80 GLU A CA 1
ATOM 589 C C . GLU A 1 80 ? -3.124 9.632 -18.718 1.00 92.38 80 GLU A C 1
ATOM 591 O O . GLU A 1 80 ? -2.576 8.611 -18.307 1.00 92.38 80 GLU A O 1
ATOM 596 N N . PHE A 1 81 ? -3.446 9.775 -20.012 1.00 91.19 81 PHE A N 1
ATOM 597 C CA . PHE A 1 81 ? -3.240 8.734 -21.032 1.00 91.19 81 PHE A CA 1
ATOM 598 C C . PHE A 1 81 ? -1.788 8.243 -21.076 1.00 91.19 81 PHE A C 1
ATOM 600 O O . PHE A 1 81 ? -1.533 7.051 -20.910 1.00 91.19 81 PHE A O 1
ATOM 607 N N . GLY A 1 82 ? -0.827 9.167 -21.200 1.00 91.06 82 GLY A N 1
ATOM 608 C CA . GLY A 1 82 ? 0.598 8.823 -21.261 1.00 91.06 82 GLY A CA 1
ATOM 609 C C . GLY A 1 82 ? 1.103 8.117 -20.000 1.00 91.06 82 GLY A C 1
ATOM 610 O O . GLY A 1 82 ? 1.916 7.200 -20.086 1.00 91.06 82 GLY A O 1
ATOM 611 N N . ARG A 1 83 ? 0.569 8.477 -18.825 1.00 90.88 83 ARG A N 1
ATOM 612 C CA . ARG A 1 83 ? 0.934 7.842 -17.552 1.00 90.88 83 ARG A CA 1
ATOM 613 C C . ARG A 1 83 ? 0.426 6.406 -17.469 1.00 90.88 83 ARG A C 1
ATOM 615 O O . ARG A 1 83 ? 1.177 5.519 -17.077 1.00 90.88 83 ARG A O 1
ATOM 622 N N . VAL A 1 84 ? -0.836 6.176 -17.832 1.00 91.75 84 VAL A N 1
ATOM 623 C CA . VAL A 1 84 ? -1.422 4.827 -17.850 1.00 91.75 84 VAL A CA 1
ATOM 624 C C . VAL A 1 84 ? -0.720 3.950 -18.887 1.00 91.75 84 VAL A C 1
ATOM 626 O O . VAL A 1 84 ? -0.430 2.791 -18.598 1.00 91.75 84 VAL A O 1
ATOM 629 N N . LEU A 1 85 ? -0.387 4.509 -20.053 1.00 89.69 85 LEU A N 1
ATOM 630 C CA . LEU A 1 85 ? 0.372 3.812 -21.087 1.00 89.69 85 LEU A CA 1
ATOM 631 C C . LEU A 1 85 ? 1.761 3.394 -20.588 1.00 89.69 85 LEU A C 1
ATOM 633 O O . LEU A 1 85 ? 2.121 2.234 -20.745 1.00 89.69 85 LEU A O 1
ATOM 637 N N . GLY A 1 86 ? 2.505 4.294 -19.936 1.00 89.56 86 GLY A N 1
ATOM 638 C CA . GLY A 1 86 ? 3.813 3.977 -19.351 1.00 89.56 86 GLY A CA 1
ATOM 639 C C . GLY A 1 86 ? 3.739 2.857 -18.310 1.00 89.56 86 GLY A C 1
ATOM 640 O O . GLY A 1 86 ? 4.469 1.879 -18.414 1.00 89.56 86 GLY A O 1
ATOM 641 N N . ILE A 1 87 ? 2.778 2.932 -17.379 1.00 89.31 87 ILE A N 1
ATOM 642 C CA . ILE A 1 87 ? 2.561 1.882 -16.366 1.00 89.31 87 ILE A CA 1
ATOM 643 C C . ILE A 1 87 ? 2.258 0.529 -17.020 1.00 89.31 87 ILE A C 1
ATOM 645 O O . ILE A 1 87 ? 2.716 -0.505 -16.538 1.00 89.31 87 ILE A O 1
ATOM 649 N N . LEU A 1 88 ? 1.468 0.513 -18.097 1.00 88.00 88 LEU A N 1
ATOM 650 C CA . LEU A 1 88 ? 1.167 -0.723 -18.813 1.00 88.00 88 LEU A CA 1
ATOM 651 C C . LEU A 1 88 ? 2.405 -1.257 -19.544 1.00 88.00 88 LEU A C 1
ATOM 653 O O . LEU A 1 88 ? 2.669 -2.455 -19.483 1.00 88.00 88 LEU A O 1
ATOM 657 N N . MET A 1 89 ? 3.178 -0.384 -20.191 1.00 87.69 89 MET A N 1
ATOM 658 C CA . MET A 1 89 ? 4.403 -0.770 -20.892 1.00 87.69 89 MET A CA 1
ATOM 659 C C . MET A 1 89 ? 5.456 -1.331 -19.936 1.00 87.69 89 MET A C 1
ATOM 661 O O . MET A 1 89 ? 6.031 -2.369 -20.245 1.00 87.69 89 MET A O 1
ATOM 665 N N . ASP A 1 90 ? 5.601 -0.770 -18.733 1.00 88.50 90 ASP A N 1
ATOM 666 C CA . ASP A 1 90 ? 6.465 -1.329 -17.683 1.00 88.50 90 ASP A CA 1
ATOM 667 C C . ASP A 1 90 ? 6.058 -2.758 -17.278 1.00 88.50 90 ASP A C 1
ATOM 669 O O . ASP A 1 90 ? 6.890 -3.545 -16.829 1.00 88.50 90 ASP A O 1
ATOM 673 N N . ARG A 1 91 ? 4.775 -3.120 -17.426 1.00 84.12 91 ARG A N 1
ATOM 674 C CA . ARG A 1 91 ? 4.269 -4.474 -17.135 1.00 84.12 91 ARG A CA 1
ATOM 675 C C . ARG A 1 91 ? 4.397 -5.434 -18.311 1.00 84.12 91 ARG A C 1
ATOM 677 O O . ARG A 1 91 ? 4.564 -6.627 -18.077 1.00 84.12 91 ARG A O 1
ATOM 684 N N . VAL A 1 92 ? 4.280 -4.938 -19.542 1.00 84.31 92 VAL A N 1
ATOM 685 C CA . VAL A 1 92 ? 4.356 -5.752 -20.766 1.00 84.31 92 VAL A CA 1
ATOM 686 C C . VAL A 1 92 ? 5.808 -6.011 -21.168 1.00 84.31 92 VAL A C 1
ATOM 688 O O . VAL A 1 92 ? 6.157 -7.135 -21.516 1.00 84.31 92 VAL A O 1
ATOM 691 N N . ALA A 1 93 ? 6.653 -4.986 -21.104 1.00 81.12 93 ALA A N 1
ATOM 692 C CA . ALA A 1 93 ? 8.055 -5.030 -21.495 1.00 81.12 93 ALA A CA 1
ATOM 693 C C . ALA A 1 93 ? 8.892 -4.199 -20.504 1.00 81.12 93 ALA A C 1
ATOM 695 O O . ALA A 1 93 ? 9.238 -3.054 -20.801 1.00 81.12 93 ALA A O 1
ATOM 696 N N . PRO A 1 94 ? 9.209 -4.748 -19.314 1.00 79.25 94 PRO A N 1
ATOM 697 C CA . PRO A 1 94 ? 9.963 -4.023 -18.299 1.00 79.25 94 PRO A CA 1
ATOM 698 C C . PRO A 1 94 ? 11.361 -3.677 -18.818 1.00 79.25 94 PRO A C 1
ATOM 700 O O . PRO A 1 94 ? 12.214 -4.550 -19.000 1.00 79.25 94 PRO A O 1
ATOM 703 N N . ALA A 1 95 ? 11.608 -2.389 -19.042 1.00 74.56 95 ALA A N 1
ATOM 704 C CA . ALA A 1 95 ? 12.921 -1.883 -19.412 1.00 74.56 95 ALA A CA 1
ATOM 705 C C . ALA A 1 95 ? 13.812 -1.805 -18.163 1.00 74.56 95 ALA A C 1
ATOM 707 O O . ALA A 1 95 ? 13.894 -0.780 -17.488 1.00 74.56 95 ALA A O 1
ATOM 708 N N . ASN A 1 96 ? 14.486 -2.907 -17.834 1.00 72.12 96 ASN A N 1
ATOM 709 C CA . ASN A 1 96 ? 15.457 -2.930 -16.744 1.00 72.12 96 ASN A CA 1
ATOM 710 C C . ASN A 1 96 ? 16.802 -2.374 -17.233 1.00 72.12 96 ASN A C 1
ATOM 712 O O . ASN A 1 96 ? 17.558 -3.067 -17.909 1.00 72.12 96 ASN A O 1
ATOM 716 N N . SER A 1 97 ? 17.120 -1.131 -16.867 1.00 71.19 97 SER A N 1
ATOM 717 C CA . SER A 1 97 ? 18.475 -0.587 -17.002 1.00 71.19 97 SER A CA 1
ATOM 718 C C . SER A 1 97 ? 19.260 -0.869 -15.721 1.00 71.19 97 SER A C 1
ATOM 720 O O . SER A 1 97 ? 19.094 -0.188 -14.710 1.00 71.19 97 SER A O 1
ATOM 722 N N . THR A 1 98 ? 20.100 -1.904 -15.730 1.00 72.94 98 THR A N 1
ATOM 723 C CA . THR A 1 98 ? 21.032 -2.175 -14.628 1.00 72.94 98 THR A CA 1
ATOM 724 C C . THR A 1 98 ? 22.342 -1.432 -14.877 1.00 72.94 98 THR A C 1
ATOM 726 O O . THR A 1 98 ? 23.196 -1.912 -15.619 1.00 72.94 98 THR A O 1
ATOM 729 N N . HIS A 1 99 ? 22.517 -0.259 -14.263 1.00 67.81 99 HIS A N 1
ATOM 730 C CA . HIS A 1 99 ? 23.788 0.467 -14.307 1.00 67.81 99 HIS A CA 1
ATOM 731 C C . HIS A 1 99 ? 24.687 0.032 -13.140 1.00 67.81 99 HIS A C 1
ATOM 733 O O . HIS A 1 99 ? 24.525 0.488 -12.008 1.00 67.81 99 HIS A O 1
ATOM 739 N N . THR A 1 100 ? 25.658 -0.846 -13.394 1.00 74.00 100 THR A N 1
ATOM 740 C CA . THR A 1 100 ? 26.654 -1.236 -12.385 1.00 74.00 100 THR A CA 1
ATOM 741 C C . THR A 1 100 ? 27.787 -0.211 -12.353 1.00 74.00 100 THR A C 1
ATOM 743 O O . THR A 1 100 ? 28.713 -0.275 -13.156 1.00 74.00 100 THR A O 1
ATOM 746 N N . VAL A 1 101 ? 27.728 0.747 -11.421 1.00 75.44 101 VAL A N 1
ATOM 747 C CA . VAL A 1 101 ? 28.863 1.644 -11.144 1.00 75.44 101 VAL A CA 1
ATOM 748 C C . VAL A 1 101 ? 29.835 0.916 -10.215 1.00 75.44 101 VAL A C 1
ATOM 750 O O . VAL A 1 101 ? 29.566 0.778 -9.024 1.00 75.44 101 VAL A O 1
ATOM 753 N N . LYS A 1 102 ? 30.966 0.444 -10.744 1.00 71.50 102 LYS A N 1
ATOM 754 C CA . LYS A 1 102 ? 32.103 0.034 -9.909 1.00 71.50 102 LYS A CA 1
ATOM 755 C C . LYS A 1 102 ? 32.975 1.261 -9.660 1.00 71.50 102 LYS A C 1
ATOM 757 O O . LYS A 1 102 ? 33.600 1.763 -10.588 1.00 71.50 102 LYS A O 1
ATOM 762 N N . VAL A 1 103 ? 32.982 1.758 -8.425 1.00 74.56 103 VAL A N 1
ATOM 763 C CA . VAL A 1 103 ? 33.929 2.793 -7.990 1.00 74.56 103 VAL A CA 1
ATOM 764 C C . VAL A 1 103 ? 35.100 2.082 -7.328 1.00 74.56 103 VAL A C 1
ATOM 766 O O . VAL A 1 103 ? 35.030 1.703 -6.162 1.00 74.56 103 VAL A O 1
ATOM 769 N N . GLU A 1 104 ? 36.164 1.861 -8.091 1.00 72.62 104 GLU A N 1
ATOM 770 C CA . GLU A 1 104 ? 37.442 1.410 -7.546 1.00 72.62 104 GLU A CA 1
ATOM 771 C C . GLU A 1 104 ? 38.206 2.645 -7.064 1.00 72.62 104 GLU A C 1
ATOM 773 O O . GLU A 1 104 ? 38.758 3.414 -7.849 1.00 72.62 104 GLU A O 1
ATOM 778 N N . GLY A 1 105 ? 38.166 2.889 -5.754 1.00 65.12 105 GLY A N 1
ATOM 779 C CA . GLY A 1 105 ? 38.997 3.901 -5.119 1.00 65.12 105 GLY A CA 1
ATOM 780 C C . GLY A 1 105 ? 40.380 3.330 -4.834 1.00 65.12 105 GLY A C 1
ATOM 781 O O . GLY A 1 105 ? 40.563 2.662 -3.819 1.00 65.12 105 GLY A O 1
ATOM 782 N N . GLU A 1 106 ? 41.365 3.609 -5.688 1.00 58.91 106 GLU A N 1
ATOM 783 C CA . GLU A 1 106 ? 42.771 3.498 -5.290 1.00 58.91 106 GLU A CA 1
ATOM 784 C C . GLU A 1 106 ? 43.048 4.568 -4.225 1.00 58.91 106 GLU A C 1
ATOM 786 O O . GLU A 1 106 ? 43.305 5.735 -4.530 1.00 58.91 106 GLU A O 1
ATOM 791 N N . VAL A 1 107 ? 42.987 4.184 -2.948 1.00 61.22 107 VAL A N 1
ATOM 792 C CA . VAL A 1 107 ? 43.492 5.024 -1.861 1.00 61.22 107 VAL A CA 1
ATOM 793 C C . VAL A 1 107 ? 45.016 4.999 -1.948 1.00 61.22 107 VAL A C 1
ATOM 795 O O . VAL A 1 107 ? 45.681 4.164 -1.337 1.00 61.22 107 VAL A O 1
ATOM 798 N N . LYS A 1 108 ? 45.589 5.914 -2.734 1.00 60.56 108 LYS A N 1
ATOM 799 C CA . LYS A 1 108 ? 47.019 6.222 -2.672 1.00 60.56 108 LYS A CA 1
ATOM 800 C C . LYS A 1 108 ? 47.279 6.907 -1.336 1.00 60.56 108 LYS A C 1
ATOM 802 O O . LYS A 1 108 ? 47.201 8.128 -1.242 1.00 60.56 108 LYS A O 1
ATOM 807 N N . VAL A 1 109 ? 47.540 6.117 -0.295 1.00 60.53 109 VAL A N 1
ATOM 808 C CA . VAL A 1 109 ? 48.043 6.634 0.981 1.00 60.53 109 VAL A CA 1
ATOM 809 C C . VAL A 1 109 ? 49.392 7.276 0.680 1.00 60.53 109 VAL A C 1
ATOM 811 O O . VAL A 1 109 ? 50.382 6.591 0.424 1.00 60.53 109 VAL A O 1
ATOM 814 N N . SER A 1 110 ? 49.414 8.604 0.621 1.00 66.88 110 SER A N 1
ATOM 815 C CA . SER A 1 110 ? 50.649 9.355 0.447 1.00 66.88 110 SER A CA 1
ATOM 816 C C . SER A 1 110 ? 51.505 9.172 1.695 1.00 66.88 110 SER A C 1
ATOM 818 O O . SER A 1 110 ? 50.993 9.212 2.815 1.00 66.88 110 SER A O 1
ATOM 820 N N . ALA A 1 111 ? 52.820 9.020 1.526 1.00 63.75 111 ALA A N 1
ATOM 821 C CA . ALA A 1 111 ? 53.766 8.955 2.643 1.00 63.75 111 ALA A CA 1
ATOM 822 C C . ALA A 1 111 ? 53.626 10.159 3.601 1.00 63.75 111 ALA A C 1
ATOM 824 O O . ALA A 1 111 ? 53.891 10.038 4.794 1.00 63.75 111 ALA A O 1
ATOM 825 N N . ALA A 1 112 ? 53.136 11.298 3.096 1.00 65.81 112 ALA A N 1
ATOM 826 C CA . ALA A 1 112 ? 52.829 12.481 3.893 1.00 65.81 112 ALA A CA 1
ATOM 827 C C . ALA A 1 112 ? 51.657 12.276 4.873 1.00 65.81 112 ALA A C 1
ATOM 829 O O . ALA A 1 112 ? 51.681 12.826 5.973 1.00 65.81 112 ALA A O 1
ATOM 830 N N . ASP A 1 113 ? 50.647 11.484 4.505 1.00 67.50 113 ASP A N 1
ATOM 831 C CA . ASP A 1 113 ? 49.509 11.188 5.383 1.00 67.50 113 ASP A CA 1
ATOM 832 C C . ASP A 1 113 ? 49.897 10.166 6.455 1.00 67.50 113 ASP A C 1
ATOM 834 O O . ASP A 1 113 ? 49.497 10.305 7.609 1.00 67.50 113 ASP A O 1
ATOM 838 N N . ALA A 1 114 ? 50.753 9.200 6.106 1.00 68.25 114 ALA A N 1
ATOM 839 C CA . ALA A 1 114 ? 51.340 8.277 7.075 1.00 68.25 114 ALA A CA 1
ATOM 840 C C . ALA A 1 114 ? 52.209 9.018 8.110 1.00 68.25 114 ALA A C 1
ATOM 842 O O . ALA A 1 114 ? 52.075 8.761 9.304 1.00 68.25 114 ALA A O 1
ATOM 843 N N . ALA A 1 115 ? 53.027 9.986 7.677 1.00 71.44 115 ALA A N 1
ATOM 844 C CA . ALA A 1 115 ? 53.841 10.805 8.578 1.00 71.44 115 ALA A CA 1
ATOM 845 C C . ALA A 1 115 ? 52.982 11.605 9.573 1.00 71.44 115 ALA A C 1
ATOM 847 O O . ALA A 1 115 ? 53.228 11.549 10.772 1.00 71.44 115 ALA A O 1
ATOM 848 N N . ARG A 1 116 ? 51.896 12.248 9.114 1.00 77.88 116 ARG A N 1
ATOM 849 C CA . ARG A 1 116 ? 50.977 12.976 10.012 1.00 77.88 116 ARG A CA 1
ATOM 850 C C . ARG A 1 116 ? 50.304 12.080 11.048 1.00 77.88 116 ARG A C 1
ATOM 852 O O . ARG A 1 116 ? 50.054 12.526 12.166 1.00 77.88 116 ARG A O 1
ATOM 859 N N . VAL A 1 117 ? 49.957 10.844 10.679 1.00 79.50 117 VAL A N 1
ATOM 860 C CA . VAL A 1 117 ? 49.376 9.881 11.627 1.00 79.50 117 VAL A CA 1
ATOM 861 C C . VAL A 1 117 ? 50.408 9.497 12.686 1.00 79.50 117 VAL A C 1
ATOM 863 O O . VAL A 1 117 ? 50.060 9.453 13.863 1.00 79.50 117 VAL A O 1
ATOM 866 N N . MET A 1 118 ? 51.668 9.291 12.294 1.00 80.12 118 MET A N 1
ATOM 867 C CA . MET A 1 118 ? 52.752 8.976 13.231 1.00 80.12 118 MET A CA 1
ATOM 868 C C . MET A 1 118 ? 53.053 10.146 14.176 1.00 80.12 118 MET A C 1
ATOM 870 O O . MET A 1 118 ? 53.054 9.937 15.387 1.00 80.12 118 MET A O 1
ATOM 874 N N . ASP A 1 119 ? 53.158 11.377 13.666 1.00 82.94 119 ASP A N 1
ATOM 875 C CA . ASP A 1 119 ? 53.345 12.580 14.494 1.00 82.94 119 ASP A CA 1
ATOM 876 C C . ASP A 1 119 ? 52.210 12.735 15.522 1.00 82.94 119 ASP A C 1
ATOM 878 O O . ASP A 1 119 ? 52.423 13.075 16.688 1.00 82.94 119 ASP A O 1
ATOM 882 N N . ARG A 1 120 ? 50.970 12.432 15.114 1.00 78.75 120 ARG A N 1
ATOM 883 C CA . ARG A 1 120 ? 49.806 12.502 16.004 1.00 78.75 120 ARG A CA 1
ATOM 884 C C . ARG A 1 120 ? 49.815 11.406 17.069 1.00 78.75 120 ARG A C 1
ATOM 886 O O . ARG A 1 120 ? 49.352 11.64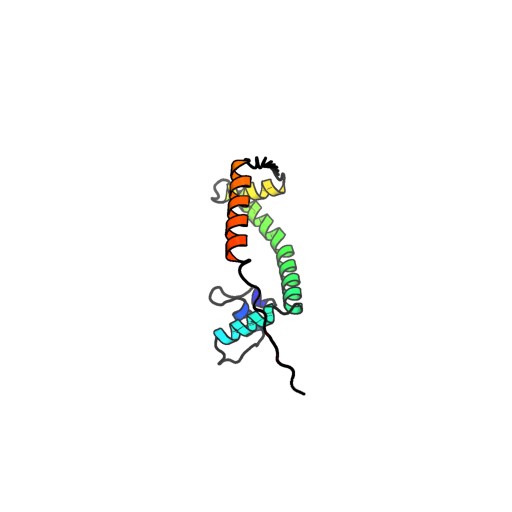6 18.185 1.00 78.75 120 ARG A O 1
ATOM 893 N N . ILE A 1 121 ? 50.317 10.216 16.737 1.00 81.06 121 ILE A N 1
ATOM 894 C CA . ILE A 1 121 ? 50.505 9.119 17.693 1.00 81.06 121 ILE A CA 1
ATOM 895 C C . ILE A 1 121 ? 51.565 9.506 18.723 1.00 81.06 121 ILE A C 1
ATOM 897 O O . ILE A 1 121 ? 51.329 9.289 19.912 1.00 81.06 121 ILE A O 1
ATOM 901 N N . GLU A 1 122 ? 52.675 10.115 18.306 1.00 79.44 122 GLU A N 1
ATOM 902 C CA . GLU A 1 122 ? 53.732 10.599 19.205 1.00 79.44 122 GLU A CA 1
ATOM 903 C C . GLU A 1 122 ? 53.221 11.691 20.156 1.00 79.44 122 GLU A C 1
ATOM 905 O O . GLU A 1 122 ? 53.437 11.623 21.366 1.00 79.44 122 GLU A O 1
ATOM 910 N N . GLU A 1 123 ? 52.443 12.650 19.651 1.00 79.81 123 GLU A N 1
ATOM 911 C CA . GLU A 1 123 ? 51.830 13.694 20.479 1.00 79.81 123 GLU A CA 1
ATOM 912 C C . GLU A 1 123 ? 50.846 13.110 21.513 1.00 79.81 123 GLU A C 1
ATOM 914 O O . GLU A 1 123 ? 50.841 13.498 22.685 1.00 79.81 123 GLU A O 1
ATOM 919 N N . LEU A 1 124 ? 50.010 12.149 21.103 1.00 75.25 124 LEU A N 1
ATOM 920 C CA . LEU A 1 124 ? 49.055 11.490 21.997 1.00 75.25 124 LEU A CA 1
ATOM 921 C C . LEU A 1 124 ? 49.757 10.603 23.027 1.00 75.25 124 LEU A C 1
ATOM 923 O O . LEU A 1 124 ? 49.373 10.609 24.196 1.00 75.25 124 LEU A O 1
ATOM 927 N N . THR A 1 125 ? 50.796 9.870 22.634 1.00 75.50 125 THR A N 1
ATOM 928 C CA . THR A 1 125 ? 51.573 9.061 23.581 1.00 75.50 125 THR A CA 1
ATOM 929 C C . THR A 1 125 ? 52.296 9.944 24.591 1.00 75.50 125 THR A C 1
ATOM 931 O O . THR A 1 125 ? 52.187 9.679 25.786 1.00 75.50 125 THR A O 1
ATOM 934 N N . ALA A 1 126 ? 52.908 11.055 24.174 1.00 75.81 126 ALA A N 1
ATOM 935 C CA . ALA A 1 126 ? 53.497 12.026 25.099 1.00 75.81 126 ALA A CA 1
ATOM 936 C C . ALA A 1 126 ? 52.465 12.611 26.083 1.00 75.81 126 ALA A C 1
ATOM 938 O O . ALA A 1 126 ? 52.769 12.820 27.257 1.00 75.81 126 ALA A O 1
ATOM 939 N N . LYS A 1 127 ? 51.226 12.832 25.629 1.00 71.31 127 LYS A N 1
ATOM 940 C CA . LYS A 1 127 ? 50.144 13.388 26.453 1.00 71.31 127 LYS A CA 1
ATOM 941 C C . LYS A 1 127 ? 49.535 12.391 27.445 1.00 71.31 127 LYS A C 1
ATOM 943 O O . LYS A 1 127 ? 49.027 12.819 28.478 1.00 71.31 127 LYS A O 1
ATOM 948 N N . PHE A 1 128 ? 49.550 11.092 27.140 1.00 66.75 128 PHE A N 1
ATOM 949 C CA . PHE A 1 128 ? 48.837 10.076 27.926 1.00 66.75 128 PHE A CA 1
ATOM 950 C C . PHE A 1 128 ? 49.734 9.055 28.652 1.00 66.75 128 PHE A C 1
ATOM 952 O O . PHE A 1 128 ? 49.219 8.331 29.499 1.00 66.75 128 PHE A O 1
ATOM 959 N N . LEU A 1 129 ? 51.051 9.002 28.399 1.00 60.66 129 LEU A N 1
ATOM 960 C CA . LEU A 1 129 ? 51.986 8.114 29.122 1.00 60.66 129 LEU A CA 1
ATOM 961 C C . LEU A 1 129 ? 52.678 8.748 30.346 1.00 60.66 129 LEU A C 1
ATOM 963 O O . LEU A 1 129 ? 53.473 8.078 31.007 1.00 60.66 129 LEU A O 1
ATOM 967 N N . SER A 1 130 ? 52.377 9.998 30.714 1.00 53.66 130 SER A N 1
ATOM 968 C CA . SER A 1 130 ? 52.919 10.587 31.945 1.00 53.66 130 SER A CA 1
ATOM 969 C C . SER A 1 130 ? 52.155 10.115 33.198 1.00 53.66 130 SER A C 1
ATOM 971 O O . SER A 1 130 ? 51.074 10.619 33.503 1.00 53.66 130 SER A O 1
ATOM 973 N N . ALA A 1 131 ? 52.815 9.208 33.932 1.00 53.97 131 ALA A N 1
ATOM 974 C CA . ALA A 1 131 ? 52.639 8.771 35.327 1.00 53.97 131 ALA A CA 1
ATOM 975 C C . ALA A 1 131 ? 51.511 7.757 35.662 1.00 53.97 131 ALA A C 1
ATOM 977 O O . ALA A 1 131 ? 50.346 8.140 35.793 1.00 53.97 131 ALA A O 1
ATOM 978 N N . PRO A 1 132 ? 51.841 6.477 35.958 1.00 53.97 132 PRO A N 1
ATOM 979 C CA . PRO A 1 132 ? 50.968 5.630 36.766 1.00 53.97 132 PRO A CA 1
ATOM 980 C C . PRO A 1 132 ? 50.895 6.192 38.197 1.00 53.97 132 PRO A C 1
ATOM 982 O O . PRO A 1 132 ? 51.916 6.354 38.864 1.00 53.97 132 PRO A O 1
ATOM 985 N N . LYS A 1 133 ? 49.686 6.487 38.691 1.00 51.94 133 LYS A N 1
ATOM 986 C CA . LYS A 1 133 ? 49.459 6.738 40.122 1.00 51.94 133 LYS A CA 1
ATOM 987 C C . LYS A 1 133 ? 49.698 5.427 40.878 1.00 51.94 133 LYS A C 1
ATOM 989 O O . LYS A 1 133 ? 48.838 4.552 40.860 1.00 51.94 133 LYS A O 1
ATOM 994 N N . ILE A 1 134 ? 50.854 5.291 41.525 1.00 51.84 134 ILE A N 1
ATOM 995 C CA . ILE A 1 134 ? 51.073 4.273 42.557 1.00 51.84 134 ILE A CA 1
ATOM 996 C C . ILE A 1 134 ? 50.214 4.698 43.753 1.00 51.84 134 ILE A C 1
ATOM 998 O O . ILE A 1 134 ? 50.487 5.718 44.379 1.00 51.84 134 ILE A O 1
ATOM 1002 N N . ILE A 1 135 ? 49.125 3.976 44.013 1.00 54.69 135 ILE A N 1
ATOM 1003 C CA . ILE A 1 135 ? 48.359 4.117 45.254 1.00 54.69 135 ILE A CA 1
ATOM 1004 C C . ILE A 1 135 ? 48.983 3.127 46.237 1.00 54.69 135 ILE A C 1
ATOM 1006 O O . ILE A 1 135 ? 48.782 1.921 46.111 1.00 54.69 135 ILE A O 1
ATOM 1010 N N . GLU A 1 136 ? 49.784 3.630 47.174 1.00 44.84 136 GLU A N 1
ATOM 1011 C CA . GLU A 1 136 ? 50.222 2.859 48.336 1.00 44.84 136 GLU A CA 1
ATOM 1012 C C . GLU A 1 136 ? 49.005 2.633 49.246 1.00 44.84 136 GLU A C 1
ATOM 1014 O O . GLU A 1 136 ? 48.423 3.582 49.769 1.00 44.84 136 GLU A O 1
ATOM 1019 N N . HIS A 1 137 ? 48.588 1.376 49.406 1.00 40.91 137 HIS A N 1
ATOM 1020 C CA . HIS A 1 137 ? 47.667 0.979 50.466 1.00 40.91 137 HIS A CA 1
ATOM 1021 C C . HIS A 1 137 ? 48.486 0.390 51.615 1.00 40.91 137 HIS A C 1
ATOM 1023 O O . HIS A 1 137 ? 48.982 -0.733 51.535 1.00 40.91 137 HIS A O 1
ATOM 1029 N N . GLU A 1 138 ? 48.623 1.185 52.673 1.00 37.66 138 GLU A N 1
ATOM 1030 C CA . GLU A 1 138 ? 49.067 0.773 54.001 1.00 37.66 138 GLU A CA 1
ATOM 1031 C C . GLU A 1 138 ? 48.134 -0.336 54.520 1.00 37.66 138 GLU A C 1
ATOM 1033 O O . GLU A 1 138 ? 46.910 -0.182 54.568 1.00 37.66 138 GLU A O 1
ATOM 1038 N N . ALA A 1 139 ? 48.719 -1.496 54.821 1.00 37.66 139 ALA A N 1
ATOM 1039 C CA . ALA A 1 139 ? 48.018 -2.671 55.306 1.00 37.66 139 ALA A CA 1
ATOM 1040 C C . ALA A 1 139 ? 47.640 -2.487 56.781 1.00 37.66 139 ALA A C 1
ATOM 1042 O O . ALA A 1 139 ? 48.503 -2.365 57.646 1.00 37.66 139 ALA A O 1
ATOM 1043 N N . ALA A 1 140 ? 46.341 -2.517 57.065 1.00 37.16 140 ALA A N 1
ATOM 1044 C CA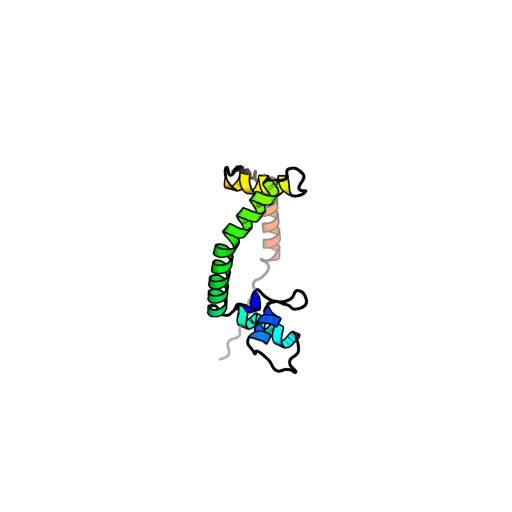 . ALA A 1 140 ? 45.828 -2.752 58.402 1.00 37.16 140 ALA A CA 1
ATOM 1045 C C . ALA A 1 140 ? 45.961 -4.245 58.738 1.00 37.16 140 ALA A C 1
ATOM 1047 O O . ALA A 1 140 ? 45.195 -5.045 58.205 1.00 37.16 140 ALA A O 1
ATOM 1048 N N . THR A 1 141 ? 46.929 -4.593 59.592 1.00 33.59 141 THR A N 1
ATOM 1049 C CA . THR A 1 141 ? 46.811 -5.529 60.736 1.00 33.59 141 THR A CA 1
ATOM 1050 C C . THR A 1 141 ? 48.098 -5.535 61.541 1.00 33.59 141 THR A C 1
ATOM 1052 O O . THR A 1 141 ? 49.170 -5.643 60.907 1.00 33.59 141 THR A O 1
#

Sequence (141 aa):
MHALFQAPRSQGAGLFAARAAGYGTPTSSNNSLSVMAYQISHDPKVQAAIAEVSQQYLTTLGPVAVRAMARVLGNDKHREFGRVLGILMDRVAPANSTHTVKVEGEVKVSAADAARVMDRIEELTAKFLSAPKIIEHEAAT

Secondary structure (DSSP, 8-state):
-HHHHT--TTS-HHHHHHHHTT-S-TT--HHHHHHHHHHHHT-HHHHHHHHHHHHHHHHHHHHHHHHHHHHHHT-TT-TTHHHHHHHHHHHHS-----------------HHHHHHHHHHHHHHHHHH-S-----------

Radius of gyration: 33.3 Å; Cα contacts (8 Å, |Δi|>4): 58; chains: 1; bounding box: 74×25×87 Å